Protein AF-A0A835M7V7-F1 (afdb_monomer)

Mean predicted aligned error: 16.03 Å

Radius of gyration: 23.02 Å; Cα contacts (8 Å, |Δi|>4): 39; chains: 1; bounding box: 63×64×32 Å

Solvent-accessible surface area (backbone atoms only — not comparable to full-atom values): 7510 Å² total; per-residue (Å²): 140,76,82,84,54,90,78,53,63,75,72,45,70,68,55,33,48,44,51,30,56,74,69,73,41,57,66,79,81,44,68,71,91,78,58,53,75,72,53,44,56,44,51,51,54,52,49,55,51,49,46,38,59,67,40,89,51,70,88,67,28,68,53,70,68,56,50,50,53,49,51,51,53,57,60,43,59,62,57,65,58,55,62,72,74,56,79,89,75,83,88,85,83,92,80,82,88,82,92,80,91,82,76,81,81,84,80,81,82,81,82,83,131

Structure (mmCIF, N/CA/C/O backbone):
data_AF-A0A835M7V7-F1
#
_entry.id   AF-A0A835M7V7-F1
#
loop_
_atom_site.group_PDB
_atom_site.id
_atom_site.type_symbol
_atom_site.label_atom_id
_atom_site.label_alt_id
_atom_site.label_comp_id
_atom_site.label_asym_id
_atom_site.label_entity_id
_atom_site.label_seq_id
_atom_site.pdbx_PDB_ins_code
_atom_site.Cartn_x
_atom_site.Cartn_y
_atom_site.Cartn_z
_atom_site.occupancy
_atom_site.B_iso_or_equiv
_atom_site.auth_seq_id
_atom_site.auth_comp_id
_atom_site.auth_asym_id
_atom_site.auth_atom_id
_atom_site.pdbx_PDB_model_num
ATOM 1 N N . MET A 1 1 ? -25.811 -14.385 6.151 1.00 44.97 1 MET A N 1
ATOM 2 C CA . MET A 1 1 ? -24.818 -13.292 6.149 1.00 44.97 1 MET A CA 1
ATOM 3 C C . MET A 1 1 ? -24.409 -13.147 4.707 1.00 44.97 1 MET A C 1
ATOM 5 O O . MET A 1 1 ? -23.391 -13.687 4.309 1.00 44.97 1 MET A O 1
ATOM 9 N N . ASP A 1 2 ? -25.253 -12.486 3.931 1.00 44.84 2 ASP A N 1
ATOM 10 C CA . ASP A 1 2 ? -25.013 -12.257 2.514 1.00 44.84 2 ASP A CA 1
ATOM 11 C C . ASP A 1 2 ? -25.184 -10.759 2.320 1.00 44.84 2 ASP A C 1
ATOM 13 O O . ASP A 1 2 ? -26.291 -10.263 2.103 1.00 44.84 2 ASP A O 1
ATOM 17 N N . GLU A 1 3 ? -24.102 -10.005 2.523 1.00 57.06 3 GLU A N 1
ATOM 18 C CA . GLU A 1 3 ? -24.081 -8.632 2.035 1.00 57.06 3 GLU A CA 1
ATOM 19 C C . GLU A 1 3 ? -24.100 -8.708 0.510 1.00 57.06 3 GLU A C 1
ATOM 21 O O . GLU A 1 3 ? -23.178 -9.216 -0.127 1.00 57.06 3 GLU A O 1
ATOM 26 N N . CYS A 1 4 ? -25.213 -8.259 -0.069 1.00 54.84 4 CYS A N 1
ATOM 27 C CA . CYS A 1 4 ? -25.447 -8.266 -1.502 1.00 54.84 4 CYS A CA 1
ATOM 28 C C . CYS A 1 4 ? -24.457 -7.319 -2.205 1.00 54.84 4 CYS A C 1
ATOM 30 O O . CYS A 1 4 ? -24.726 -6.135 -2.408 1.00 54.84 4 CYS A O 1
ATOM 32 N N . LEU A 1 5 ? -23.307 -7.868 -2.605 1.00 55.19 5 LEU A N 1
ATOM 33 C CA . LEU A 1 5 ? -22.264 -7.218 -3.409 1.00 55.19 5 LEU A CA 1
ATOM 34 C C . LEU A 1 5 ? -22.644 -7.048 -4.895 1.00 55.19 5 LEU A C 1
ATOM 36 O O . LEU A 1 5 ? -21.913 -6.411 -5.656 1.00 55.19 5 LEU A O 1
ATOM 40 N N . CYS A 1 6 ? -23.797 -7.570 -5.324 1.00 46.44 6 CYS A N 1
ATOM 41 C CA . CYS A 1 6 ? -24.089 -7.896 -6.727 1.00 46.44 6 CYS A CA 1
ATOM 42 C C . CYS A 1 6 ? -24.242 -6.689 -7.685 1.00 46.44 6 CYS A C 1
ATOM 44 O O . CYS A 1 6 ? -24.478 -6.848 -8.878 1.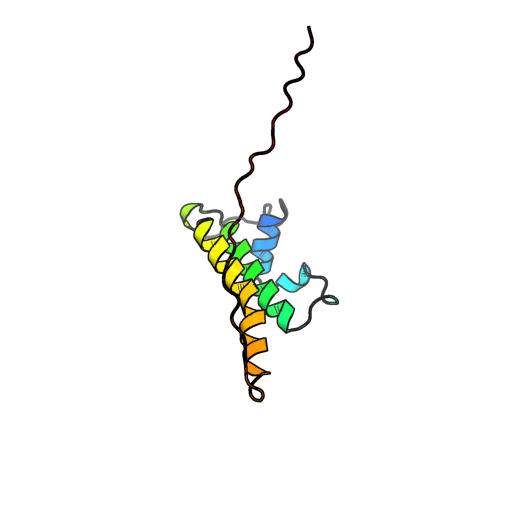00 46.44 6 CYS A O 1
ATOM 46 N N . SER A 1 7 ? -24.089 -5.447 -7.218 1.00 52.62 7 SER A N 1
ATOM 47 C CA . SER A 1 7 ? -23.993 -4.275 -8.111 1.00 52.62 7 SER A CA 1
ATOM 48 C C . SER A 1 7 ? -22.841 -3.326 -7.786 1.00 52.62 7 SER A C 1
ATOM 50 O O . SER A 1 7 ? -22.688 -2.315 -8.468 1.00 52.62 7 SER A O 1
ATOM 52 N N . GLN A 1 8 ? -22.031 -3.613 -6.761 1.00 52.00 8 GLN A N 1
ATOM 53 C CA . GLN A 1 8 ? -20.930 -2.741 -6.334 1.00 52.00 8 GLN A CA 1
ATOM 54 C C . GLN A 1 8 ? -19.557 -3.215 -6.826 1.00 52.00 8 GLN A C 1
ATOM 56 O O . GLN A 1 8 ? -18.655 -2.389 -6.953 1.00 5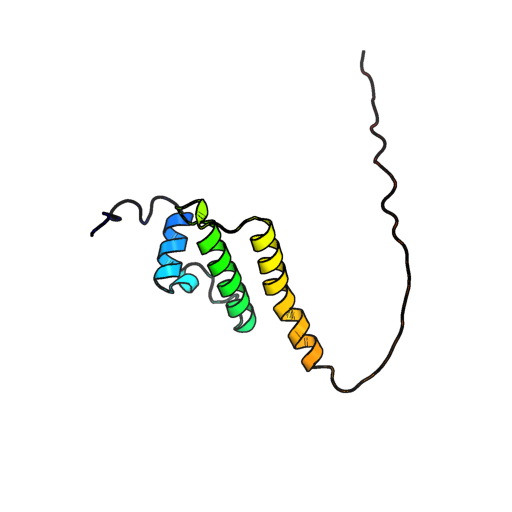2.00 8 GLN A O 1
ATOM 61 N N . GLU A 1 9 ? -19.424 -4.493 -7.197 1.00 52.66 9 GLU A N 1
ATOM 62 C CA . GLU A 1 9 ? -18.172 -5.125 -7.656 1.00 52.66 9 GLU A CA 1
ATOM 63 C C . GLU A 1 9 ? -17.507 -4.444 -8.867 1.00 52.66 9 GLU A C 1
ATOM 65 O O . GLU A 1 9 ? -16.337 -4.692 -9.150 1.00 52.66 9 GLU A O 1
ATOM 70 N N . LYS A 1 10 ? -18.217 -3.551 -9.573 1.00 54.44 10 LYS A N 1
ATOM 71 C CA . LYS A 1 10 ? -17.711 -2.831 -10.757 1.00 54.44 10 LYS A CA 1
ATOM 72 C C . LYS A 1 10 ? -17.948 -1.316 -10.741 1.00 54.44 10 LYS A C 1
ATOM 74 O O . LYS A 1 10 ? -17.804 -0.676 -11.777 1.00 54.44 10 LYS A O 1
ATOM 79 N N . ARG A 1 11 ? -18.333 -0.712 -9.607 1.00 69.62 11 ARG A N 1
ATOM 80 C CA . ARG A 1 11 ? -18.648 0.736 -9.580 1.00 69.62 11 ARG A CA 1
ATOM 81 C C . ARG A 1 11 ? -17.412 1.632 -9.614 1.00 69.62 11 ARG A C 1
ATOM 83 O O . ARG A 1 11 ? -17.506 2.759 -10.083 1.00 69.62 11 ARG A O 1
ATOM 90 N N . ASN A 1 12 ? -16.272 1.161 -9.110 1.00 83.69 12 ASN A N 1
ATOM 91 C CA . ASN A 1 12 ? -15.015 1.905 -9.152 1.00 83.69 12 ASN A CA 1
ATOM 92 C C . ASN A 1 12 ? -13.795 0.965 -9.095 1.00 83.69 12 ASN A C 1
ATOM 94 O O . ASN A 1 12 ? -13.896 -0.187 -8.665 1.00 83.69 12 ASN A O 1
ATOM 98 N N . LEU A 1 13 ? -12.637 1.485 -9.514 1.00 88.75 13 LEU A N 1
ATOM 99 C CA . LEU A 1 13 ? -11.372 0.743 -9.557 1.00 88.75 13 LEU A CA 1
ATOM 100 C C . LEU A 1 13 ? -10.893 0.275 -8.178 1.00 88.75 13 LEU A C 1
ATOM 102 O O . LEU A 1 13 ? -10.288 -0.786 -8.090 1.00 88.75 13 LEU A O 1
ATOM 106 N N . ALA A 1 14 ? -11.161 1.027 -7.108 1.00 89.50 14 ALA A N 1
ATOM 107 C CA . ALA A 1 14 ? -10.699 0.678 -5.766 1.00 89.50 14 ALA A CA 1
ATOM 108 C C . ALA A 1 14 ? -11.395 -0.583 -5.232 1.00 89.50 14 ALA A C 1
ATOM 110 O O . ALA A 1 14 ? -10.735 -1.499 -4.750 1.00 89.50 14 ALA A O 1
ATOM 111 N N . THR A 1 15 ? -12.721 -0.667 -5.366 1.00 88.25 15 THR A N 1
ATOM 112 C CA . THR A 1 15 ? -13.487 -1.859 -4.982 1.00 88.25 15 THR A CA 1
ATOM 113 C C . THR A 1 15 ? -13.093 -3.056 -5.842 1.00 88.25 15 THR A C 1
ATOM 115 O O . THR A 1 15 ? -12.852 -4.135 -5.305 1.00 88.25 15 THR A O 1
ATOM 118 N N . TYR A 1 16 ? -12.950 -2.857 -7.157 1.00 88.88 16 TYR A N 1
ATOM 119 C CA . TYR A 1 16 ? -12.504 -3.912 -8.068 1.00 88.88 16 TYR A CA 1
ATOM 120 C C . TYR A 1 16 ? -11.106 -4.438 -7.703 1.00 88.88 16 TYR A C 1
ATOM 122 O O . TYR A 1 16 ? -10.895 -5.646 -7.624 1.00 88.88 16 TYR A O 1
ATOM 130 N N . PHE A 1 17 ? -10.168 -3.540 -7.394 1.00 91.19 17 PHE A N 1
ATOM 131 C CA . PHE A 1 17 ? -8.828 -3.890 -6.930 1.00 91.19 17 PHE A CA 1
ATOM 132 C C . PHE A 1 17 ? -8.863 -4.746 -5.656 1.00 91.19 17 PHE A C 1
ATOM 134 O O . PHE A 1 17 ? -8.215 -5.788 -5.604 1.00 91.19 17 PHE A O 1
ATOM 141 N N . VAL A 1 18 ? -9.644 -4.352 -4.642 1.00 91.31 18 VAL A N 1
ATOM 142 C CA . VAL A 1 18 ? -9.750 -5.107 -3.380 1.00 91.31 18 VAL A CA 1
ATOM 143 C C . VAL A 1 18 ? -10.316 -6.513 -3.609 1.00 91.31 18 VAL A C 1
ATOM 145 O O . VAL A 1 18 ? -9.802 -7.466 -3.023 1.00 91.31 18 VAL A O 1
ATOM 148 N N . VAL A 1 19 ? -11.320 -6.663 -4.483 1.00 89.62 19 VAL A N 1
ATOM 149 C CA . VAL A 1 19 ? -11.865 -7.979 -4.870 1.00 89.62 19 VAL A CA 1
ATOM 150 C C . VAL A 1 19 ? -10.781 -8.844 -5.510 1.00 89.62 19 VAL A C 1
ATOM 152 O O . VAL A 1 19 ? -10.536 -9.955 -5.045 1.00 89.62 19 VAL A O 1
ATOM 155 N N . LEU A 1 20 ? -10.056 -8.321 -6.503 1.00 90.31 20 LEU A N 1
ATOM 156 C CA . LEU A 1 20 ? -8.969 -9.068 -7.141 1.00 90.31 20 LEU A CA 1
ATOM 157 C C . LEU A 1 20 ? -7.860 -9.453 -6.158 1.00 90.31 20 LEU A C 1
ATOM 159 O O . LEU A 1 20 ? -7.309 -10.546 -6.265 1.00 90.31 20 LEU A O 1
ATOM 163 N N . MET A 1 21 ? -7.542 -8.592 -5.190 1.00 91.44 21 MET A N 1
ATOM 164 C CA . MET A 1 21 ? -6.579 -8.913 -4.135 1.00 91.44 21 MET A CA 1
ATOM 165 C C . MET A 1 21 ? -7.079 -10.019 -3.198 1.00 91.44 21 MET A C 1
ATOM 167 O O . MET A 1 21 ? -6.285 -10.839 -2.749 1.00 91.44 21 MET A O 1
ATOM 171 N N .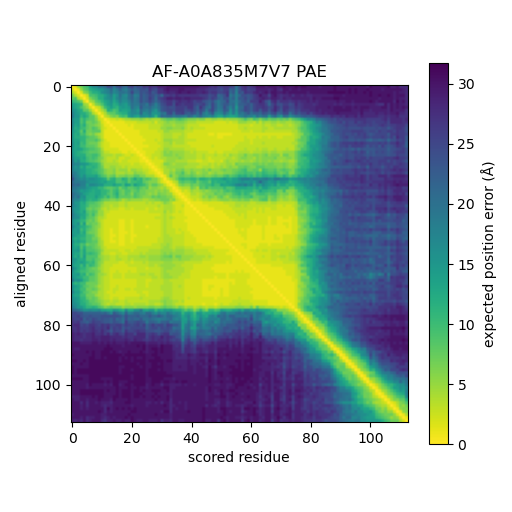 ASN A 1 22 ? -8.379 -10.070 -2.896 1.00 89.62 22 ASN A N 1
ATOM 172 C CA . ASN A 1 22 ? -8.971 -11.147 -2.092 1.00 89.62 22 ASN A CA 1
ATOM 173 C C . ASN A 1 22 ? -9.008 -12.484 -2.839 1.00 89.62 22 ASN A C 1
ATOM 175 O O . ASN A 1 22 ? -8.846 -13.531 -2.223 1.00 89.62 22 ASN A O 1
ATOM 179 N N . GLU A 1 23 ? -9.181 -12.444 -4.157 1.00 90.06 23 GLU A N 1
ATOM 180 C CA . GLU A 1 23 ? -9.195 -13.626 -5.023 1.00 90.06 23 GLU A CA 1
ATOM 181 C C . GLU A 1 23 ? -7.793 -14.041 -5.505 1.00 90.06 23 GLU A C 1
ATOM 183 O O . GLU A 1 23 ? -7.670 -14.926 -6.348 1.00 90.06 23 GLU A O 1
ATOM 188 N N . SER A 1 24 ? -6.726 -13.391 -5.020 1.00 87.50 24 SER A N 1
ATOM 189 C CA . SER A 1 24 ? -5.339 -13.624 -5.462 1.00 87.50 24 SER A CA 1
ATOM 190 C C . SER A 1 24 ? -5.137 -13.454 -6.979 1.00 87.50 24 SER A C 1
ATOM 192 O O . SER A 1 24 ? -4.271 -14.074 -7.595 1.00 87.50 24 SER A O 1
ATOM 194 N N . ARG A 1 25 ? -5.921 -12.565 -7.598 1.00 88.38 25 ARG A N 1
ATOM 195 C CA . ARG A 1 25 ? -5.946 -12.273 -9.042 1.00 88.38 25 ARG A CA 1
ATOM 196 C C . ARG A 1 25 ? -5.238 -10.967 -9.411 1.00 88.38 25 ARG A C 1
ATOM 198 O O . ARG A 1 25 ? -5.508 -10.397 -10.467 1.00 88.38 25 ARG A O 1
ATOM 205 N N . LEU A 1 26 ? -4.294 -10.508 -8.588 1.00 87.50 26 LEU A N 1
ATOM 206 C CA . LEU A 1 26 ? -3.505 -9.290 -8.826 1.00 87.50 26 LEU A CA 1
ATOM 207 C C . LEU A 1 26 ? -2.841 -9.264 -10.218 1.00 87.50 26 LEU A C 1
ATOM 209 O O . LEU A 1 26 ? -2.743 -8.219 -10.850 1.00 87.50 26 LEU A O 1
ATOM 213 N N . LEU A 1 27 ? -2.435 -10.417 -10.750 1.00 83.94 27 LEU A N 1
ATOM 214 C CA . LEU A 1 27 ? -1.794 -10.492 -12.068 1.00 83.94 27 LEU A CA 1
ATOM 215 C C . LEU A 1 27 ? -2.706 -10.094 -13.231 1.00 83.94 27 LEU A C 1
ATOM 217 O O . LEU A 1 27 ? -2.204 -9.805 -14.307 1.00 83.94 27 LEU A O 1
ATOM 221 N N . GLN A 1 28 ? -4.024 -10.034 -13.030 1.00 83.56 28 GLN A N 1
ATOM 222 C CA . GLN A 1 28 ? -4.955 -9.622 -14.082 1.00 83.56 28 GLN A CA 1
ATOM 223 C C . GLN A 1 28 ? -4.944 -8.114 -14.346 1.00 83.56 28 GLN A C 1
ATOM 225 O O . GLN A 1 28 ? -5.359 -7.693 -15.421 1.00 83.56 28 GLN A O 1
ATOM 230 N N . ILE A 1 29 ? -4.463 -7.307 -13.394 1.00 81.62 29 ILE A N 1
ATOM 231 C CA . ILE A 1 29 ? -4.283 -5.857 -13.581 1.00 81.62 29 ILE A CA 1
ATOM 232 C C . ILE A 1 29 ? -2.846 -5.481 -13.947 1.00 81.62 29 ILE A C 1
ATOM 234 O O . ILE A 1 29 ? -2.583 -4.336 -14.305 1.00 81.62 29 ILE A O 1
ATOM 238 N N . LEU A 1 30 ? -1.911 -6.424 -13.837 1.00 81.88 30 LEU A N 1
ATOM 239 C CA . LEU A 1 30 ? -0.505 -6.204 -14.137 1.00 81.88 30 LEU A CA 1
ATOM 240 C C . LEU A 1 30 ? -0.203 -6.692 -15.551 1.00 81.88 30 LEU A C 1
ATOM 242 O O . LEU A 1 30 ? -0.578 -7.793 -15.944 1.00 81.88 30 LEU A O 1
ATOM 246 N N . GLU A 1 31 ? 0.540 -5.899 -16.315 1.00 78.62 31 GLU A N 1
ATOM 247 C CA . GLU A 1 31 ? 1.071 -6.358 -17.594 1.00 78.62 31 GLU A CA 1
ATOM 248 C C . GLU A 1 31 ? 2.180 -7.387 -17.338 1.00 78.62 31 GLU A C 1
ATOM 250 O O . GLU A 1 31 ? 3.334 -7.036 -17.074 1.00 78.62 31 GLU A O 1
ATOM 255 N N . ALA A 1 32 ? 1.815 -8.670 -17.412 1.00 67.25 32 ALA A N 1
ATOM 256 C CA . ALA A 1 32 ? 2.658 -9.817 -17.064 1.00 67.25 32 ALA A CA 1
ATOM 257 C C . ALA A 1 32 ? 4.043 -9.830 -17.748 1.00 67.25 32 ALA A C 1
ATOM 259 O O . ALA A 1 32 ? 4.982 -10.411 -17.217 1.00 67.25 32 ALA A O 1
ATOM 260 N N . GLY A 1 33 ? 4.206 -9.149 -18.888 1.00 66.88 33 GLY A N 1
ATOM 261 C CA . GLY A 1 33 ? 5.481 -9.056 -19.608 1.00 66.88 33 GLY A CA 1
ATOM 262 C C . GLY A 1 33 ? 6.506 -8.068 -19.033 1.00 66.88 33 GLY A C 1
ATOM 263 O O . GLY A 1 33 ? 7.638 -8.040 -19.509 1.00 66.88 33 GLY A O 1
ATOM 264 N N . LYS A 1 34 ? 6.146 -7.237 -18.042 1.00 69.69 34 LYS A N 1
ATOM 265 C CA . LYS A 1 34 ? 7.026 -6.173 -17.507 1.00 69.69 34 LYS A CA 1
ATOM 266 C C . LYS A 1 34 ? 7.667 -6.499 -16.154 1.00 69.69 34 LYS A C 1
ATOM 268 O O . LYS A 1 34 ? 8.544 -5.758 -15.695 1.00 69.69 34 LYS A O 1
ATOM 273 N N . LEU A 1 35 ? 7.247 -7.585 -15.508 1.00 78.62 35 LEU A N 1
ATOM 274 C CA . LEU A 1 35 ? 7.680 -7.952 -14.160 1.00 78.62 35 LEU A CA 1
ATOM 275 C C . LEU A 1 35 ? 8.599 -9.174 -14.207 1.00 78.62 35 LEU A C 1
ATOM 277 O O . LEU A 1 35 ? 8.288 -10.172 -14.844 1.00 78.62 35 LEU A O 1
ATOM 281 N N . ASN A 1 36 ? 9.733 -9.090 -13.513 1.00 81.38 36 ASN A N 1
ATOM 282 C CA . ASN A 1 36 ? 10.517 -10.267 -13.146 1.00 81.38 36 ASN A CA 1
ATOM 283 C C . ASN A 1 36 ? 10.110 -10.719 -11.733 1.00 81.38 36 ASN A C 1
ATOM 285 O O . ASN A 1 36 ? 9.448 -9.970 -11.015 1.00 81.38 36 ASN A O 1
ATOM 289 N N . GLU A 1 37 ? 10.518 -11.920 -11.327 1.00 74.88 37 GLU A N 1
ATOM 290 C CA . GLU A 1 37 ? 10.144 -12.517 -10.034 1.00 74.88 37 GLU A CA 1
ATOM 291 C C . GLU A 1 37 ? 10.414 -11.579 -8.842 1.00 74.88 37 GLU A C 1
ATOM 293 O O . GLU A 1 37 ? 9.540 -11.350 -8.012 1.00 74.88 37 GLU A O 1
ATOM 298 N N . ARG A 1 38 ? 11.570 -10.901 -8.828 1.00 72.88 38 ARG A N 1
ATOM 299 C CA . ARG A 1 38 ? 11.910 -9.914 -7.785 1.00 72.88 38 ARG A CA 1
ATOM 300 C C . ARG A 1 38 ? 10.957 -8.718 -7.746 1.00 72.88 38 ARG A C 1
ATOM 302 O O . ARG A 1 38 ? 10.529 -8.297 -6.676 1.00 72.88 38 ARG A O 1
ATOM 309 N N . LYS A 1 39 ? 10.615 -8.162 -8.911 1.00 82.56 39 LYS A N 1
ATOM 310 C CA . LYS A 1 39 ? 9.641 -7.066 -9.013 1.00 82.56 39 LYS A CA 1
ATOM 311 C C . LYS A 1 39 ? 8.246 -7.534 -8.610 1.00 82.56 39 LYS A C 1
ATOM 313 O O . LYS A 1 39 ? 7.476 -6.740 -8.085 1.00 82.56 39 LYS A O 1
ATOM 318 N N . MET A 1 40 ? 7.918 -8.803 -8.837 1.00 85.12 40 MET A N 1
ATOM 319 C CA . MET A 1 40 ? 6.624 -9.377 -8.479 1.00 85.12 40 MET A CA 1
ATOM 320 C C . MET A 1 40 ? 6.411 -9.380 -6.961 1.00 85.12 40 MET A C 1
ATOM 322 O O . MET A 1 40 ? 5.343 -8.973 -6.510 1.00 85.12 40 MET A O 1
ATOM 326 N N . GLU A 1 41 ? 7.431 -9.734 -6.172 1.00 85.44 41 GLU A N 1
ATOM 327 C CA . GLU A 1 41 ? 7.377 -9.669 -4.702 1.00 85.44 41 GLU A CA 1
ATOM 328 C C . GLU A 1 41 ? 7.155 -8.237 -4.194 1.00 85.44 41 GLU A C 1
ATOM 330 O O . GLU A 1 41 ? 6.292 -7.995 -3.347 1.00 85.44 41 GLU A O 1
ATOM 335 N N . GLN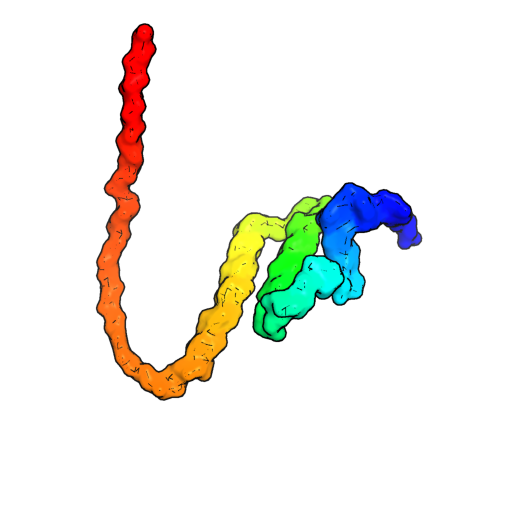 A 1 42 ? 7.889 -7.264 -4.746 1.00 88.00 42 GLN A N 1
ATOM 336 C CA . GLN A 1 42 ? 7.722 -5.850 -4.395 1.00 88.00 42 GLN A CA 1
ATOM 337 C C . GLN A 1 42 ? 6.325 -5.339 -4.760 1.00 88.00 42 GLN A C 1
ATOM 339 O O . GLN A 1 42 ? 5.665 -4.700 -3.941 1.00 88.00 42 GLN A O 1
ATOM 344 N N . VAL A 1 43 ? 5.855 -5.643 -5.974 1.00 90.38 43 VAL A N 1
ATOM 345 C CA . VAL A 1 43 ? 4.521 -5.257 -6.448 1.00 90.38 43 VAL A CA 1
ATOM 346 C C . VAL A 1 43 ? 3.437 -5.878 -5.576 1.00 90.38 43 VAL A C 1
ATOM 348 O O . VAL A 1 43 ? 2.499 -5.180 -5.200 1.00 90.38 43 VAL A O 1
ATOM 351 N N . HIS A 1 44 ? 3.581 -7.146 -5.193 1.00 90.75 44 HIS A N 1
ATOM 352 C CA . HIS A 1 44 ? 2.655 -7.798 -4.275 1.00 90.75 44 HIS A CA 1
ATOM 353 C C . HIS A 1 44 ? 2.632 -7.098 -2.909 1.00 90.75 44 HIS A C 1
ATOM 355 O O . HIS A 1 44 ? 1.563 -6.818 -2.373 1.00 90.75 44 HIS A O 1
ATOM 361 N N . GLY A 1 45 ? 3.799 -6.745 -2.363 1.00 93.00 45 GLY A N 1
ATOM 362 C CA . GLY A 1 45 ? 3.892 -6.004 -1.104 1.00 93.00 45 GLY A CA 1
ATOM 363 C C . GLY A 1 45 ? 3.216 -4.628 -1.158 1.00 93.00 45 GLY A C 1
ATOM 364 O O . GLY A 1 45 ? 2.470 -4.266 -0.247 1.00 93.00 45 GLY A O 1
ATOM 365 N N . VAL A 1 46 ? 3.414 -3.880 -2.248 1.00 94.44 46 VAL A N 1
ATOM 366 C CA . VAL A 1 46 ? 2.741 -2.586 -2.463 1.00 94.44 46 VAL A CA 1
ATOM 367 C C . VAL A 1 46 ? 1.234 -2.774 -2.638 1.00 94.44 46 VAL A C 1
ATOM 369 O O . VAL A 1 46 ? 0.452 -1.990 -2.100 1.00 94.44 46 VAL A O 1
ATOM 372 N N . ALA A 1 47 ? 0.807 -3.818 -3.346 1.00 94.88 47 ALA A N 1
ATOM 373 C CA . ALA A 1 47 ? -0.603 -4.108 -3.563 1.00 94.88 47 ALA A CA 1
ATOM 374 C C . ALA A 1 47 ? -1.331 -4.468 -2.255 1.00 94.88 47 ALA A C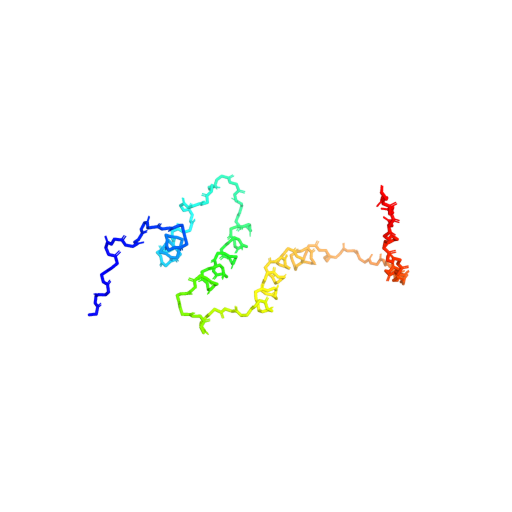 1
ATOM 376 O O . ALA A 1 47 ? -2.430 -3.971 -2.004 1.00 94.88 47 ALA A O 1
ATOM 377 N N . GLU A 1 48 ? -0.700 -5.247 -1.375 1.00 95.81 48 GLU A N 1
ATOM 378 C CA . GLU A 1 48 ? -1.222 -5.530 -0.031 1.00 95.81 48 GLU A CA 1
ATOM 379 C C . GLU A 1 48 ? -1.297 -4.272 0.844 1.00 95.81 48 GLU A C 1
ATOM 381 O O . GLU A 1 48 ? -2.258 -4.073 1.594 1.00 95.81 48 GLU A O 1
ATOM 386 N N . LEU A 1 49 ? -0.321 -3.366 0.735 1.00 97.31 49 LEU A N 1
ATOM 387 C CA . LEU A 1 49 ? -0.398 -2.071 1.407 1.00 97.31 49 LEU A CA 1
ATOM 388 C C . LEU A 1 49 ? -1.570 -1.231 0.876 1.00 97.31 49 LEU A C 1
ATOM 390 O O . LEU A 1 49 ? -2.363 -0.723 1.668 1.00 97.31 49 LEU A O 1
ATOM 394 N N . ALA A 1 50 ? -1.735 -1.144 -0.446 1.00 96.75 50 ALA A N 1
ATOM 395 C CA . ALA A 1 50 ? -2.846 -0.431 -1.072 1.00 96.75 50 ALA A CA 1
ATOM 396 C C . ALA A 1 50 ? -4.210 -1.005 -0.652 1.00 96.75 50 ALA A C 1
ATOM 398 O O . ALA A 1 50 ? -5.124 -0.246 -0.330 1.00 96.75 50 ALA A O 1
ATOM 399 N N . LYS A 1 51 ? -4.336 -2.335 -0.567 1.00 95.69 51 LYS A N 1
ATOM 400 C CA . LYS A 1 51 ? -5.542 -3.017 -0.077 1.00 95.69 51 LYS A CA 1
ATOM 401 C C . LYS A 1 51 ? -5.909 -2.571 1.340 1.00 95.69 51 LYS A C 1
ATOM 403 O O . LYS A 1 51 ? -7.071 -2.266 1.600 1.00 95.69 51 LYS A O 1
ATOM 408 N N . ARG A 1 52 ? -4.925 -2.480 2.244 1.00 97.19 52 ARG A N 1
ATOM 409 C CA . ARG A 1 52 ? -5.132 -1.976 3.615 1.00 97.19 52 ARG A CA 1
ATOM 410 C C . ARG A 1 52 ? -5.546 -0.501 3.632 1.00 97.19 52 ARG A C 1
ATOM 412 O O . ARG A 1 52 ? -6.450 -0.137 4.379 1.00 97.19 52 ARG A O 1
ATOM 419 N N . CYS A 1 53 ? -4.948 0.338 2.786 1.00 97.88 53 CYS A N 1
ATOM 420 C CA . CYS A 1 53 ? -5.325 1.751 2.657 1.00 97.88 53 CYS A CA 1
ATOM 421 C C . CYS A 1 53 ? -6.764 1.947 2.148 1.00 97.88 53 CYS A C 1
ATOM 423 O O . CYS A 1 53 ? -7.438 2.893 2.552 1.00 97.88 53 CYS A O 1
ATOM 425 N N . LEU A 1 54 ? -7.241 1.051 1.280 1.00 95.44 54 LEU A N 1
ATOM 426 C CA . LEU A 1 54 ? -8.577 1.091 0.676 1.00 95.44 54 LEU A CA 1
ATOM 427 C C . LEU A 1 54 ? -9.671 0.443 1.538 1.00 95.44 54 LEU A C 1
ATOM 429 O O . LEU A 1 54 ? -10.800 0.280 1.074 1.00 95.44 54 LEU A O 1
ATOM 433 N N . ASN A 1 55 ? -9.369 0.078 2.787 1.00 94.00 55 ASN A N 1
ATOM 434 C CA . ASN A 1 55 ? -10.350 -0.535 3.671 1.00 94.00 55 ASN A CA 1
ATOM 435 C C . ASN A 1 55 ? -11.564 0.394 3.885 1.00 94.00 55 ASN A C 1
ATOM 437 O O . ASN A 1 55 ? -11.424 1.604 4.093 1.00 94.00 55 ASN A O 1
ATOM 441 N N . LEU A 1 56 ? -12.774 -0.167 3.829 1.00 89.50 56 LEU A N 1
ATOM 442 C CA . LEU A 1 56 ? -14.017 0.577 4.047 1.00 89.50 56 LEU A CA 1
ATOM 443 C C . LEU A 1 56 ? -14.089 1.147 5.468 1.00 89.50 56 LEU A C 1
ATOM 445 O O . LEU A 1 56 ? -14.564 2.265 5.656 1.00 89.50 56 LEU A O 1
ATOM 449 N N . LYS A 1 57 ? -13.556 0.400 6.437 1.00 91.06 57 LYS A N 1
ATOM 450 C CA . LYS A 1 57 ? -13.433 0.792 7.839 1.00 91.06 57 LYS A CA 1
ATOM 451 C C . LYS A 1 57 ? -12.212 1.685 8.023 1.00 91.06 57 LYS A C 1
ATOM 453 O O . LYS A 1 57 ? -11.082 1.241 7.810 1.00 91.06 57 LYS A O 1
ATOM 458 N N . SER A 1 58 ? -12.426 2.953 8.374 1.00 94.25 58 SER A N 1
ATOM 459 C CA . SER A 1 58 ? -11.349 3.943 8.496 1.00 94.25 58 SER A CA 1
ATOM 460 C C . SER A 1 58 ? -10.371 3.599 9.617 1.00 94.25 58 SER A C 1
ATOM 462 O O . SER A 1 58 ? -9.175 3.813 9.462 1.00 94.25 58 SER A O 1
ATOM 464 N N . GLU A 1 59 ? -10.859 2.996 10.697 1.00 96.12 59 GLU A N 1
ATOM 465 C CA . GLU A 1 59 ? -10.084 2.529 11.844 1.00 96.12 59 GLU A CA 1
ATOM 466 C C . GLU A 1 59 ? -9.146 1.361 11.513 1.00 96.12 59 GLU A C 1
ATOM 468 O O . GLU A 1 59 ? -8.194 1.104 12.242 1.00 96.12 59 GLU A O 1
ATOM 473 N N . GLN A 1 60 ? -9.403 0.655 10.409 1.00 95.88 60 GLN A N 1
ATOM 474 C CA . GLN A 1 60 ? -8.541 -0.419 9.914 1.00 95.88 60 GLN A CA 1
ATOM 475 C C . GLN A 1 60 ? -7.512 0.076 8.891 1.00 95.88 60 GLN A C 1
ATOM 477 O O . GLN A 1 60 ? -6.661 -0.705 8.454 1.00 95.88 60 GLN A O 1
ATOM 482 N N . ARG A 1 61 ? -7.590 1.347 8.472 1.00 98.12 61 ARG A N 1
ATOM 483 C CA . ARG A 1 61 ? -6.612 1.930 7.552 1.00 98.12 61 ARG A CA 1
ATOM 484 C C . ARG A 1 61 ? -5.323 2.236 8.315 1.00 98.12 61 ARG A C 1
ATOM 486 O O . ARG A 1 61 ? -5.390 2.776 9.419 1.00 98.12 61 ARG A O 1
ATOM 493 N N . PRO A 1 62 ? -4.153 1.947 7.730 1.00 98.19 62 PRO A N 1
ATOM 494 C CA . PRO A 1 62 ? -2.890 2.359 8.317 1.00 98.19 62 PRO A CA 1
ATOM 495 C C . PRO A 1 62 ? -2.785 3.887 8.340 1.00 98.19 62 PRO A C 1
ATOM 497 O O . PRO A 1 62 ? -3.278 4.585 7.448 1.00 98.19 62 PRO A O 1
ATOM 500 N N . SER A 1 63 ? -2.087 4.411 9.339 1.00 98.12 63 SER A N 1
ATOM 501 C CA . SER A 1 63 ? -1.664 5.808 9.362 1.00 98.12 63 SER A CA 1
ATOM 502 C C . SER A 1 63 ? -0.655 6.084 8.243 1.00 98.12 63 SER A C 1
ATOM 504 O O . SER A 1 63 ? 0.117 5.212 7.845 1.00 98.12 63 SER A O 1
ATOM 506 N N . MET A 1 64 ? -0.573 7.330 7.770 1.00 98.12 64 MET A N 1
ATOM 507 C CA . MET A 1 64 ? 0.421 7.701 6.749 1.00 98.12 64 MET A CA 1
ATOM 508 C C . MET A 1 64 ? 1.869 7.460 7.197 1.00 98.12 64 MET A C 1
ATOM 510 O O . MET A 1 64 ? 2.728 7.194 6.361 1.00 98.12 64 MET A O 1
ATOM 514 N N . LYS A 1 65 ? 2.136 7.491 8.510 1.00 97.88 65 LYS A N 1
ATOM 515 C CA . LYS A 1 65 ? 3.439 7.127 9.078 1.00 97.88 65 LYS A CA 1
ATOM 516 C C . LYS A 1 65 ? 3.758 5.648 8.843 1.00 97.88 65 LYS A C 1
ATOM 518 O O . LYS A 1 65 ? 4.865 5.327 8.423 1.00 97.88 65 LYS A O 1
ATOM 523 N N . GLU A 1 66 ? 2.796 4.761 9.084 1.00 97.81 66 GLU A N 1
ATOM 524 C CA . GLU A 1 66 ? 2.945 3.323 8.824 1.00 97.81 66 GLU A CA 1
ATOM 525 C C . GLU A 1 66 ? 3.050 3.034 7.326 1.00 97.81 66 GLU A C 1
ATOM 527 O O . GLU A 1 66 ? 3.886 2.231 6.920 1.00 97.81 66 GLU A O 1
ATOM 532 N N . VAL A 1 67 ? 2.264 3.730 6.497 1.00 97.94 67 VAL A N 1
ATOM 533 C CA . VAL A 1 67 ? 2.358 3.636 5.031 1.00 97.94 67 VAL A CA 1
ATOM 534 C C . VAL A 1 67 ? 3.757 4.028 4.552 1.00 97.94 67 VAL A C 1
ATOM 536 O O . VAL A 1 67 ? 4.362 3.291 3.778 1.00 97.94 67 VAL A O 1
ATOM 539 N N . ALA A 1 68 ? 4.299 5.153 5.028 1.00 96.75 68 ALA A N 1
ATOM 540 C CA . ALA A 1 68 ? 5.633 5.614 4.651 1.00 96.75 68 ALA A CA 1
ATOM 541 C C . ALA A 1 68 ? 6.731 4.626 5.078 1.00 96.75 68 ALA A C 1
ATOM 543 O O . ALA A 1 68 ? 7.588 4.276 4.266 1.00 96.75 68 ALA A O 1
ATOM 544 N N . ALA A 1 69 ? 6.671 4.131 6.319 1.00 95.44 69 ALA A N 1
ATOM 545 C CA . ALA A 1 69 ? 7.621 3.145 6.830 1.00 95.44 69 ALA A CA 1
ATOM 546 C C . ALA A 1 69 ? 7.583 1.836 6.021 1.00 95.44 69 ALA A C 1
ATOM 548 O O . ALA A 1 69 ? 8.624 1.272 5.683 1.00 95.44 69 ALA A O 1
ATOM 549 N N . GLU A 1 70 ? 6.387 1.370 5.660 1.00 95.62 70 GLU A N 1
ATOM 550 C CA . GLU A 1 70 ? 6.222 0.147 4.878 1.00 95.62 70 GLU A CA 1
ATOM 551 C C . GLU A 1 70 ? 6.727 0.310 3.440 1.00 95.62 70 GLU A C 1
ATOM 553 O O . GLU A 1 70 ? 7.411 -0.571 2.918 1.00 95.62 70 GLU A O 1
ATOM 558 N N . LEU A 1 71 ? 6.461 1.454 2.804 1.00 95.50 71 LEU A N 1
ATOM 559 C CA . LEU A 1 71 ? 7.003 1.761 1.479 1.00 95.50 71 LEU A CA 1
ATOM 560 C C . LEU A 1 71 ? 8.534 1.835 1.492 1.00 95.50 71 LEU A C 1
ATOM 562 O O . LEU A 1 71 ? 9.182 1.343 0.568 1.00 95.50 71 LEU A O 1
ATOM 566 N N . GLU A 1 72 ? 9.132 2.396 2.543 1.00 93.19 72 GLU A N 1
ATOM 567 C CA . GLU A 1 72 ? 10.585 2.411 2.708 1.00 93.19 72 GLU A CA 1
ATOM 568 C C . GLU A 1 72 ? 11.168 1.002 2.880 1.00 93.19 72 GLU A C 1
ATOM 570 O O . GLU A 1 72 ? 12.198 0.682 2.278 1.00 93.19 72 GLU A O 1
ATOM 575 N N . ARG A 1 73 ? 10.484 0.129 3.627 1.00 90.94 73 ARG A N 1
ATOM 576 C CA . ARG A 1 73 ? 10.851 -1.286 3.762 1.00 90.94 73 ARG A CA 1
ATOM 577 C C . ARG A 1 73 ? 10.778 -2.021 2.421 1.00 90.94 73 ARG A C 1
ATOM 579 O O . ARG A 1 73 ? 11.714 -2.739 2.072 1.00 90.94 73 ARG A O 1
ATOM 586 N N . LEU A 1 74 ? 9.708 -1.813 1.651 1.00 90.19 74 LEU A N 1
ATOM 587 C CA . LEU A 1 74 ? 9.507 -2.419 0.328 1.00 90.19 74 LEU A CA 1
ATOM 588 C C . LEU A 1 74 ? 10.550 -1.939 -0.694 1.00 90.19 74 LEU A C 1
ATOM 590 O O . LEU A 1 74 ? 11.064 -2.743 -1.472 1.00 90.19 74 LEU A O 1
ATOM 594 N N . ARG A 1 75 ? 10.943 -0.660 -0.630 1.00 85.12 75 ARG A N 1
ATOM 595 C CA . ARG A 1 75 ? 12.082 -0.106 -1.383 1.00 85.12 75 ARG A CA 1
ATOM 596 C C . ARG A 1 75 ? 13.415 -0.720 -0.934 1.00 85.12 75 ARG A C 1
ATOM 598 O O . ARG A 1 75 ? 14.295 -0.984 -1.746 1.00 85.12 75 ARG A O 1
ATOM 605 N N . GLY A 1 76 ? 13.571 -0.966 0.367 1.00 71.25 76 GLY A N 1
ATOM 606 C CA . GLY A 1 76 ? 14.782 -1.511 0.988 1.00 71.25 76 GLY A CA 1
ATOM 607 C C . GLY A 1 76 ? 15.121 -2.965 0.635 1.00 71.25 76 GLY A C 1
ATOM 608 O O . GLY A 1 76 ? 16.281 -3.351 0.802 1.00 71.25 76 GLY A O 1
ATOM 609 N N . PHE A 1 77 ? 14.179 -3.751 0.097 1.00 58.94 77 PHE A N 1
ATOM 610 C CA . PHE A 1 77 ? 14.448 -5.118 -0.383 1.00 58.94 77 PHE A CA 1
ATOM 611 C C . PHE A 1 77 ? 15.561 -5.187 -1.442 1.00 58.94 77 PHE A C 1
ATOM 613 O O . PHE A 1 77 ? 16.252 -6.202 -1.542 1.00 58.94 77 PHE A O 1
ATOM 620 N N . GLU A 1 78 ? 15.799 -4.107 -2.190 1.00 54.94 78 GLU A N 1
ATOM 621 C CA . GLU A 1 78 ? 16.895 -4.031 -3.164 1.00 54.94 78 GLU A CA 1
ATOM 622 C C . GLU A 1 78 ? 18.272 -3.894 -2.499 1.00 54.94 78 GLU A C 1
ATOM 624 O O . GLU A 1 78 ? 19.255 -4.457 -2.985 1.00 54.94 78 GLU A O 1
ATOM 629 N N . ARG A 1 79 ? 18.358 -3.209 -1.349 1.00 54.88 79 ARG A N 1
ATOM 630 C CA . ARG A 1 79 ? 19.635 -2.934 -0.665 1.00 54.88 79 ARG A CA 1
ATOM 631 C C . ARG A 1 79 ? 20.203 -4.160 0.046 1.00 54.88 79 ARG A C 1
ATOM 633 O O . ARG A 1 79 ? 21.411 -4.375 0.006 1.00 54.88 79 ARG A O 1
ATOM 640 N N . HIS A 1 80 ? 19.359 -4.996 0.653 1.00 52.75 80 HIS A N 1
ATOM 641 C CA . HIS A 1 80 ? 19.825 -6.181 1.389 1.00 52.75 80 HIS A CA 1
ATOM 642 C C . HIS A 1 80 ? 20.435 -7.265 0.482 1.00 52.75 80 HIS A C 1
ATOM 644 O O . HIS A 1 80 ? 21.325 -7.994 0.914 1.00 52.75 80 HIS A O 1
ATOM 650 N N . GLN A 1 81 ? 20.021 -7.350 -0.785 1.00 50.38 81 GLN A N 1
ATOM 651 C CA . GLN A 1 81 ? 20.569 -8.336 -1.724 1.00 50.38 81 GLN A CA 1
ATOM 652 C C . GLN A 1 81 ? 21.880 -7.894 -2.384 1.00 50.38 81 GLN A C 1
ATOM 654 O O . GLN A 1 81 ? 22.644 -8.736 -2.855 1.00 50.38 81 GLN A O 1
ATOM 659 N N . LEU A 1 82 ? 22.158 -6.589 -2.416 1.00 51.72 82 LEU A N 1
ATOM 660 C CA . LEU A 1 82 ? 23.414 -6.062 -2.949 1.00 51.72 82 LEU A CA 1
ATOM 661 C C . LEU A 1 82 ? 24.575 -6.325 -1.973 1.00 51.72 82 LEU A C 1
ATOM 663 O O . LEU A 1 82 ? 25.670 -6.667 -2.405 1.00 51.72 82 LEU A O 1
ATOM 667 N N . VAL A 1 83 ? 24.290 -6.305 -0.664 1.00 49.31 83 VAL A N 1
ATOM 668 C CA . VAL A 1 83 ? 25.249 -6.632 0.407 1.00 49.31 83 VAL A CA 1
ATOM 669 C C . VAL A 1 83 ? 25.641 -8.118 0.413 1.00 49.31 83 VAL A C 1
ATOM 671 O O . VAL A 1 83 ? 26.776 -8.452 0.737 1.00 49.31 83 VAL A O 1
ATOM 674 N N . GLN A 1 84 ? 24.755 -9.032 -0.003 1.00 50.06 84 GLN A N 1
ATOM 675 C CA . GLN A 1 84 ? 25.084 -10.466 -0.071 1.00 50.06 84 GLN A CA 1
ATOM 676 C C . GLN A 1 84 ? 25.954 -10.854 -1.280 1.00 50.06 84 GLN A C 1
ATOM 678 O O . GLN A 1 84 ? 26.555 -11.925 -1.268 1.00 50.06 84 GLN A O 1
ATOM 683 N N . LYS A 1 85 ? 26.065 -10.002 -2.310 1.00 47.22 85 LYS A N 1
ATOM 684 C CA . LYS A 1 85 ? 26.947 -10.240 -3.470 1.00 47.22 85 LYS A CA 1
ATOM 685 C C . LYS A 1 85 ? 28.343 -9.622 -3.334 1.00 47.22 85 LYS A C 1
ATOM 687 O O . LYS A 1 85 ? 29.156 -9.803 -4.232 1.00 47.22 85 LYS A O 1
ATOM 692 N N . SER A 1 86 ? 28.628 -8.906 -2.247 1.00 47.19 86 SER A N 1
ATOM 693 C CA . SER A 1 86 ? 29.879 -8.157 -2.067 1.00 47.19 86 SER A CA 1
ATOM 694 C C . SER A 1 86 ? 30.766 -8.681 -0.932 1.00 47.19 86 SER A C 1
ATOM 696 O O . SER A 1 86 ? 31.582 -7.929 -0.398 1.00 47.19 86 SER A O 1
ATOM 698 N N . SER A 1 87 ? 30.626 -9.951 -0.538 1.00 52.38 87 SER A N 1
ATOM 699 C CA . SER A 1 87 ? 31.674 -10.589 0.263 1.00 52.38 87 SER A CA 1
ATOM 700 C C . SER A 1 87 ? 32.851 -10.872 -0.671 1.00 52.38 87 SER A C 1
ATOM 702 O O . SER A 1 87 ? 32.671 -11.548 -1.677 1.00 52.38 87 SER A O 1
ATOM 704 N N . GLU A 1 88 ? 34.016 -10.316 -0.332 1.00 54.41 88 GLU A N 1
ATOM 705 C CA . GLU A 1 88 ? 35.278 -10.269 -1.097 1.00 54.41 88 GLU A CA 1
ATOM 706 C C . GLU A 1 88 ? 35.470 -9.071 -2.052 1.00 54.41 88 GLU A C 1
ATOM 708 O O . GLU A 1 88 ? 35.689 -9.226 -3.253 1.00 54.41 88 GLU A O 1
ATOM 713 N N . LYS A 1 89 ? 35.499 -7.852 -1.489 1.00 38.59 89 LYS A N 1
ATOM 714 C CA . LYS A 1 89 ? 36.725 -7.012 -1.402 1.00 38.59 89 LYS A CA 1
ATOM 715 C C . LYS A 1 89 ? 36.440 -5.654 -0.725 1.00 38.59 89 LYS A C 1
ATOM 717 O O . LYS A 1 89 ? 35.806 -4.764 -1.273 1.00 38.59 89 LYS A O 1
ATOM 722 N N . ASN A 1 90 ? 36.887 -5.593 0.527 1.00 55.53 90 ASN A N 1
ATOM 723 C CA . ASN A 1 90 ? 37.325 -4.476 1.372 1.00 55.53 90 ASN A CA 1
ATOM 724 C C . ASN A 1 90 ? 37.477 -3.027 0.821 1.00 55.53 90 ASN A C 1
ATOM 726 O O . ASN A 1 90 ? 38.181 -2.815 -0.156 1.00 55.53 90 ASN A O 1
ATOM 730 N N . MET A 1 91 ? 37.024 -2.077 1.678 1.00 41.00 91 MET A N 1
ATOM 731 C CA . MET A 1 91 ? 37.688 -0.820 2.136 1.00 41.00 91 MET A CA 1
ATOM 732 C C . MET A 1 91 ? 37.840 0.320 1.105 1.00 41.00 91 MET A C 1
ATOM 734 O O . MET A 1 91 ? 38.254 0.073 -0.013 1.00 41.00 91 MET A O 1
ATOM 738 N N . SER A 1 92 ? 37.607 1.613 1.338 1.00 47.41 92 SER A N 1
ATOM 739 C CA . SER A 1 92 ? 37.217 2.544 2.420 1.00 47.41 92 SER A CA 1
ATOM 740 C C . SER A 1 92 ? 36.682 3.805 1.680 1.00 47.41 92 SER A C 1
ATOM 742 O O . SER A 1 92 ? 36.792 3.887 0.462 1.00 47.41 92 SER A O 1
ATOM 744 N N . VAL A 1 93 ? 36.016 4.790 2.281 1.00 43.81 93 VAL A N 1
ATOM 745 C CA . VAL A 1 93 ? 36.607 5.974 2.939 1.00 43.81 93 VAL A CA 1
ATOM 746 C C . VAL A 1 93 ? 35.429 6.862 3.372 1.00 43.81 93 VAL A C 1
ATOM 748 O O . VAL A 1 93 ? 34.435 6.975 2.656 1.00 43.81 93 VAL A O 1
ATOM 751 N N . ALA A 1 94 ? 35.547 7.466 4.554 1.00 50.19 94 ALA A N 1
ATOM 752 C CA . ALA A 1 94 ? 34.624 8.459 5.085 1.00 50.19 94 ALA A CA 1
ATOM 753 C C . ALA A 1 94 ? 34.713 9.790 4.320 1.00 50.19 94 ALA A C 1
ATOM 755 O O . ALA A 1 94 ? 35.808 10.257 4.017 1.00 50.19 94 ALA A O 1
ATOM 756 N N . SER A 1 95 ? 33.577 10.449 4.111 1.00 56.31 95 SER A N 1
ATOM 757 C CA . SER A 1 95 ? 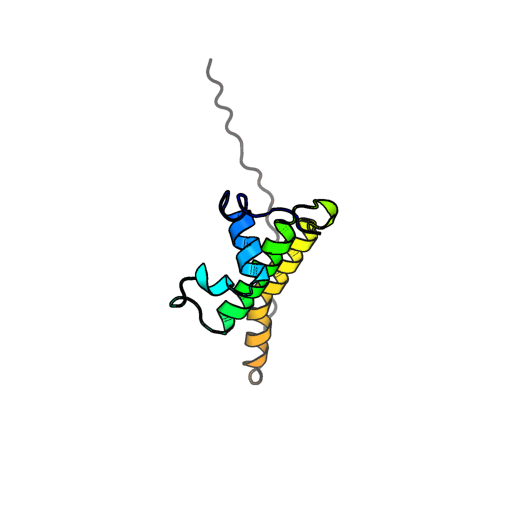33.544 11.899 3.927 1.00 56.31 95 SER A CA 1
ATOM 758 C C . SER A 1 95 ? 32.416 12.475 4.771 1.00 56.31 95 SER A C 1
ATOM 760 O O . SER A 1 95 ? 31.238 12.208 4.530 1.00 56.31 95 SER A O 1
ATOM 762 N N . GLU A 1 96 ? 32.819 13.220 5.792 1.00 49.34 96 GLU A N 1
ATOM 763 C CA . GLU A 1 96 ? 31.986 14.104 6.595 1.00 49.34 96 GLU A CA 1
ATOM 764 C C . GLU A 1 96 ? 31.384 15.230 5.735 1.00 49.34 96 GLU A C 1
ATOM 766 O O . GLU A 1 96 ? 32.038 15.719 4.819 1.00 49.34 96 GLU A O 1
ATOM 771 N N . GLY A 1 97 ? 30.166 15.648 6.103 1.00 56.94 97 GLY A N 1
ATOM 772 C CA . GLY A 1 97 ? 29.681 17.036 6.098 1.00 56.94 97 GLY A CA 1
ATOM 773 C C . GLY A 1 97 ? 29.482 17.762 4.761 1.00 56.94 97 GLY A C 1
ATOM 774 O O . GLY A 1 97 ? 30.437 18.043 4.052 1.00 56.94 97 GLY A O 1
ATOM 775 N N . VAL A 1 98 ? 28.247 18.198 4.485 1.00 50.81 98 VAL A N 1
ATOM 776 C CA . VAL A 1 98 ? 27.809 19.592 4.725 1.00 50.81 98 VAL A CA 1
ATOM 777 C C . VAL A 1 98 ? 26.287 19.695 4.544 1.00 50.81 98 VAL A C 1
ATOM 779 O O . VAL A 1 98 ? 25.759 19.468 3.457 1.00 50.81 98 VAL A O 1
ATOM 782 N N . ASP A 1 99 ? 25.580 20.052 5.614 1.00 56.69 99 ASP A N 1
ATOM 783 C CA . ASP A 1 99 ? 24.202 20.533 5.542 1.00 56.69 99 ASP A CA 1
ATOM 784 C C . ASP A 1 99 ? 24.216 21.974 5.019 1.00 56.69 99 ASP A C 1
ATOM 786 O O . ASP A 1 99 ? 24.842 22.851 5.612 1.00 56.69 99 ASP A O 1
ATOM 790 N N . ALA A 1 100 ? 23.523 22.230 3.912 1.00 62.38 100 ALA A N 1
ATOM 791 C CA . ALA A 1 100 ? 23.284 23.583 3.420 1.00 62.38 100 ALA A CA 1
ATOM 792 C C . ALA A 1 100 ? 21.867 23.689 2.842 1.00 62.38 100 ALA A C 1
ATOM 794 O O . ALA A 1 100 ? 21.671 23.850 1.640 1.00 62.38 100 ALA A O 1
ATOM 795 N N . TYR A 1 101 ? 20.863 23.590 3.714 1.00 60.31 101 TYR A N 1
ATOM 796 C CA . TYR A 1 101 ? 19.535 24.146 3.453 1.00 60.31 101 TYR A CA 1
ATOM 797 C C . TYR A 1 101 ? 19.367 25.394 4.308 1.00 60.31 101 TYR A C 1
ATOM 799 O O . TYR A 1 101 ? 18.736 25.352 5.356 1.00 60.31 101 TYR A O 1
ATOM 807 N N . ASP A 1 102 ? 19.949 26.500 3.853 1.00 64.81 102 ASP A N 1
ATOM 808 C CA . ASP A 1 102 ? 19.513 27.818 4.301 1.00 64.81 102 ASP A CA 1
ATOM 809 C C . ASP A 1 102 ? 19.725 28.848 3.192 1.00 64.81 1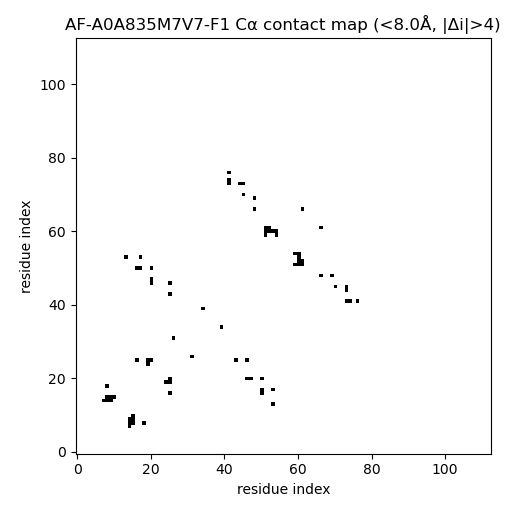02 ASP A C 1
ATOM 811 O O . ASP A 1 102 ? 20.751 29.515 3.072 1.00 64.81 102 ASP A O 1
ATOM 815 N N . SER A 1 103 ? 18.734 28.931 2.313 1.00 68.62 103 SER A N 1
ATOM 816 C CA . SER A 1 103 ? 18.398 30.166 1.610 1.00 68.62 103 SER A CA 1
ATOM 817 C C . SER A 1 103 ? 16.937 30.068 1.177 1.00 68.62 103 SER A C 1
ATOM 819 O O . SER A 1 103 ? 16.628 29.360 0.215 1.00 68.62 103 SER A O 1
ATOM 821 N N . PRO A 1 104 ? 16.012 30.731 1.892 1.00 70.56 104 PRO A 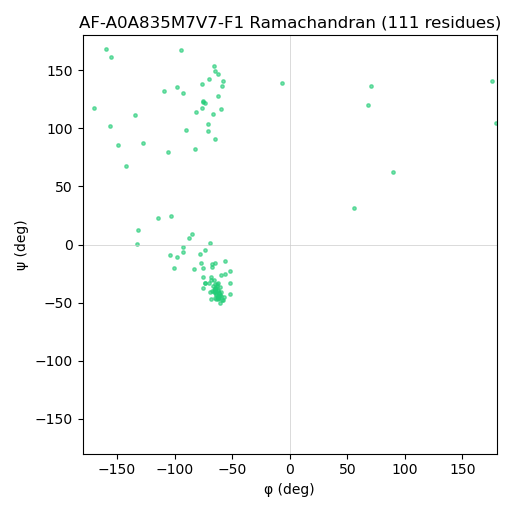N 1
ATOM 822 C CA . PRO A 1 104 ? 14.651 30.917 1.411 1.00 70.56 104 PRO A CA 1
ATOM 823 C C . PRO A 1 104 ? 14.673 31.653 0.061 1.00 70.56 104 PRO A C 1
ATOM 825 O O . PRO A 1 104 ? 15.466 32.585 -0.102 1.00 70.56 104 PRO A O 1
ATOM 828 N N . PRO A 1 105 ? 13.820 31.284 -0.911 1.00 66.19 105 PRO A N 1
ATOM 829 C CA . PRO A 1 105 ? 13.706 32.045 -2.145 1.00 66.19 105 PRO A CA 1
ATOM 830 C C . PRO A 1 105 ? 13.226 33.463 -1.816 1.00 66.19 105 PRO A C 1
ATOM 832 O O . PRO A 1 105 ? 12.219 33.643 -1.128 1.00 66.19 105 PRO A O 1
ATOM 835 N N . ALA A 1 106 ? 13.955 34.469 -2.300 1.00 72.25 106 ALA A N 1
ATOM 836 C CA . ALA A 1 106 ? 13.495 35.848 -2.266 1.00 72.25 106 ALA A CA 1
ATOM 837 C C . ALA A 1 106 ? 12.185 35.933 -3.061 1.00 72.25 106 ALA A C 1
ATOM 839 O O . ALA A 1 106 ? 12.159 35.638 -4.257 1.00 72.25 106 ALA A O 1
ATOM 840 N N . TYR A 1 107 ? 11.092 36.285 -2.388 1.00 70.81 107 TYR A N 1
ATOM 841 C CA . TYR A 1 107 ? 9.859 36.647 -3.067 1.00 70.81 107 TYR A CA 1
ATOM 842 C C . TYR A 1 107 ? 10.054 38.052 -3.636 1.00 70.81 107 TYR A C 1
ATOM 844 O O . TYR A 1 107 ? 10.405 38.994 -2.926 1.00 70.81 107 TYR A O 1
ATOM 852 N N . ASP A 1 108 ? 9.877 38.175 -4.939 1.00 68.38 108 ASP A N 1
ATOM 853 C CA . ASP A 1 108 ? 9.953 39.444 -5.636 1.00 68.38 108 ASP A CA 1
ATOM 854 C C . ASP A 1 108 ? 8.55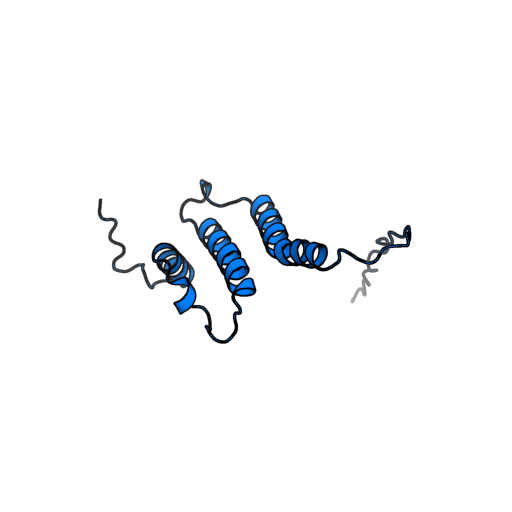0 40.061 -5.662 1.00 68.38 108 ASP A C 1
ATOM 856 O O . ASP A 1 108 ? 7.685 39.661 -6.441 1.00 68.38 108 ASP A O 1
ATOM 860 N N . SER A 1 109 ? 8.289 40.985 -4.738 1.00 68.62 109 SER A N 1
ATOM 861 C CA . SER A 1 109 ? 7.056 41.772 -4.735 1.00 68.62 109 SER A CA 1
ATOM 862 C C . SER A 1 109 ? 7.199 42.939 -5.707 1.00 68.62 109 SER A C 1
ATOM 864 O O . SER A 1 109 ? 7.472 44.065 -5.293 1.00 68.62 109 SER A O 1
ATOM 866 N N . HIS A 1 110 ? 6.976 42.687 -6.996 1.00 73.19 110 HIS A N 1
ATOM 867 C CA . HIS A 1 110 ? 6.623 43.765 -7.914 1.00 73.19 110 HIS A CA 1
ATOM 868 C C . HIS A 1 110 ? 5.200 44.223 -7.579 1.00 73.19 110 HIS A C 1
ATOM 870 O O . HIS A 1 110 ? 4.219 43.528 -7.839 1.00 73.19 110 HIS A O 1
ATOM 876 N N . GLY A 1 111 ? 5.107 45.369 -6.905 1.00 66.31 111 GLY A N 1
ATOM 877 C CA . GLY A 1 111 ? 3.855 46.081 -6.703 1.00 66.31 111 GLY A CA 1
ATOM 878 C C . GLY A 1 111 ? 3.469 46.807 -7.984 1.00 66.31 111 GLY A C 1
ATOM 879 O O . GLY A 1 111 ? 4.191 47.707 -8.406 1.00 66.31 111 GLY A O 1
ATOM 880 N N . ASP A 1 112 ? 2.335 46.437 -8.570 1.00 60.66 112 ASP A N 1
ATOM 881 C CA . ASP A 1 112 ? 1.692 47.230 -9.616 1.00 60.66 112 ASP A CA 1
ATOM 882 C C . ASP A 1 112 ? 0.657 48.169 -8.985 1.00 60.66 112 ASP A C 1
ATOM 884 O O . ASP A 1 112 ? -0.151 47.762 -8.143 1.00 60.66 112 ASP A O 1
ATOM 888 N N . SER A 1 113 ? 0.746 49.443 -9.375 1.00 66.81 113 SER A N 1
ATOM 889 C CA . SER A 1 113 ? -0.234 50.508 -9.116 1.00 66.81 113 SER A CA 1
ATOM 890 C C . SER A 1 113 ? -1.217 50.636 -10.270 1.00 66.81 113 SER A C 1
ATOM 892 O O . SER A 1 113 ? -0.794 50.399 -11.423 1.00 66.81 113 SER A O 1
#

Nearest PDB structures (foldseek):
  8peh-assembly1_B  TM=7.417E-01  e=9.521E-02  Lotus japonicus
  8peh-assembly3_A  TM=7.778E-01  e=1.495E-01  Lotus japonicus
  7xdv-assembly2_B  TM=7.690E-01  e=2.779E-01  Arabidopsis thaliana
  6m0u-assembly1_A  TM=7.694E-01  e=3.291E-01  Arachis hypogaea
  7xdw-assembly2_B  TM=7.025E-01  e=2.626E-01  Arabidopsis thaliana

Foldseek 3Di:
DDPPCPPVCPPDPLSVLLVCLVVVNNVVPPPPVPDDPLNVVLVNQVSVLSNQCSDPDPVSRDDVVVVVVSNVVSVCVVVVVVVVVPPDDDDDDDDDDDDDPDDDDDDDPPDDD

pLDDT: mean 75.17, std 18.33, range [38.59, 98.19]

Organism: NCBI:txid261450

Sequence (113 aa):
MDECLCSQEKRNLATYFVVLMNESRLLQILEAGKLNERKMEQVHGVAELAKRCLNLKSEQRPSMKEVAAELERLRGFERHQLVQKSSEKNMSVASEGVDAYDSPPAYDSHGDS

InterPro domains:
  IPR045274 Receptor-like kinase WAK-like [PTHR27005] (8-84)

Secondary structure (DSSP, 8-state):
-----TTTTTS-HHHHHHHHHHTT-GGGTS-GGG--HHHHHHHHHHHHHHHHHT-SSGGGSPPHHHHHHHHHHHHHHHHHHHHHT--S---------------PPPP------